Protein AF-T1AH75-F1 (afdb_monomer)

Organism: NCBI:txid410659

Structure (mmCIF, N/CA/C/O backbone):
data_AF-T1AH75-F1
#
_entry.id   AF-T1AH75-F1
#
loop_
_atom_site.group_PDB
_atom_site.id
_atom_site.type_symbol
_atom_site.label_atom_id
_atom_site.label_alt_id
_atom_site.label_comp_id
_atom_site.label_asym_id
_atom_site.label_entity_id
_atom_site.label_seq_id
_atom_site.pdbx_PDB_ins_code
_atom_site.Cartn_x
_atom_site.Cartn_y
_atom_site.Cartn_z
_atom_site.occupancy
_atom_site.B_iso_or_equiv
_atom_site.auth_seq_id
_atom_site.auth_comp_id
_atom_site.auth_asym_id
_atom_site.auth_atom_id
_atom_site.pdbx_PDB_model_num
ATOM 1 N N . GLY A 1 1 ? 5.159 8.830 -3.508 1.00 86.62 1 GLY A N 1
ATOM 2 C CA . GLY A 1 1 ? 5.843 7.703 -2.837 1.00 86.62 1 GLY A CA 1
ATOM 3 C C . GLY A 1 1 ? 6.996 7.198 -3.686 1.00 86.62 1 GLY A C 1
ATOM 4 O O . GLY A 1 1 ? 7.229 7.762 -4.752 1.00 86.62 1 GLY A O 1
ATOM 5 N N . LEU A 1 2 ? 7.694 6.152 -3.239 1.00 95.25 2 LEU A N 1
ATOM 6 C CA . LEU A 1 2 ? 8.862 5.591 -3.939 1.00 95.25 2 LEU A CA 1
ATOM 7 C C . LEU A 1 2 ? 8.531 5.068 -5.344 1.00 95.25 2 LEU A C 1
ATOM 9 O O . LEU A 1 2 ? 9.330 5.257 -6.259 1.00 95.25 2 LEU A O 1
ATOM 13 N N . THR A 1 3 ? 7.318 4.546 -5.558 1.00 96.00 3 THR A N 1
ATOM 14 C CA . THR A 1 3 ? 6.813 4.204 -6.898 1.00 96.00 3 THR A CA 1
ATOM 15 C C . THR A 1 3 ? 6.843 5.410 -7.833 1.00 96.00 3 THR A C 1
ATOM 17 O O . THR A 1 3 ? 7.451 5.337 -8.892 1.00 96.00 3 THR A O 1
ATOM 20 N N . ALA A 1 4 ? 6.267 6.549 -7.427 1.00 95.19 4 ALA A N 1
ATOM 21 C CA . ALA A 1 4 ? 6.227 7.764 -8.248 1.00 95.19 4 ALA A CA 1
ATOM 22 C C . ALA A 1 4 ? 7.633 8.283 -8.598 1.00 95.19 4 ALA A C 1
ATOM 24 O O . ALA A 1 4 ? 7.869 8.716 -9.723 1.00 95.19 4 ALA A O 1
ATOM 25 N N . LEU A 1 5 ? 8.576 8.201 -7.653 1.00 96.56 5 LEU A N 1
ATOM 26 C CA . LEU A 1 5 ? 9.977 8.539 -7.904 1.00 96.56 5 LEU A CA 1
ATOM 27 C C . LEU A 1 5 ? 10.591 7.593 -8.947 1.00 96.56 5 LEU A C 1
ATOM 29 O O . LEU A 1 5 ? 11.171 8.051 -9.928 1.00 96.56 5 LEU A O 1
ATOM 33 N N . SER A 1 6 ? 10.418 6.286 -8.758 1.00 96.50 6 SER A N 1
ATOM 34 C CA . SER A 1 6 ? 11.057 5.245 -9.571 1.00 96.50 6 SER A CA 1
ATOM 35 C C . SER A 1 6 ? 10.548 5.212 -11.010 1.00 96.50 6 SER A C 1
ATOM 37 O O . SER A 1 6 ? 11.338 5.021 -11.930 1.00 96.50 6 SER A O 1
ATOM 39 N N . VAL A 1 7 ? 9.259 5.481 -11.230 1.00 95.88 7 VAL A N 1
ATOM 40 C CA . VAL A 1 7 ? 8.684 5.567 -12.586 1.00 95.88 7 VAL A CA 1
ATOM 41 C C . VAL A 1 7 ? 9.047 6.874 -13.305 1.00 95.88 7 VAL A C 1
ATOM 43 O O . VAL A 1 7 ? 8.900 6.968 -14.520 1.00 95.88 7 VAL A O 1
ATOM 46 N N . SER A 1 8 ? 9.546 7.883 -12.582 1.00 95.69 8 SER A N 1
ATOM 47 C CA . SER A 1 8 ? 9.876 9.200 -13.149 1.00 95.69 8 SER A CA 1
ATOM 48 C C . SER A 1 8 ? 11.346 9.341 -13.548 1.00 95.69 8 SER A C 1
ATOM 50 O O . SER A 1 8 ? 11.672 10.192 -14.375 1.00 95.69 8 SER A O 1
ATOM 52 N N . ILE A 1 9 ? 12.246 8.519 -12.997 1.00 96.19 9 ILE A N 1
ATOM 53 C CA . ILE A 1 9 ? 13.695 8.653 -13.210 1.00 96.19 9 ILE A CA 1
ATOM 54 C C . ILE A 1 9 ? 14.281 7.477 -14.008 1.00 96.19 9 ILE A C 1
ATOM 56 O O . ILE A 1 9 ? 13.769 6.359 -13.922 1.00 96.19 9 ILE A O 1
ATOM 60 N N . PRO A 1 10 ? 15.383 7.679 -14.756 1.00 95.25 10 PRO A N 1
ATOM 61 C CA . PRO A 1 10 ? 16.003 6.611 -15.542 1.00 95.25 10 PRO A CA 1
ATOM 62 C C . PRO A 1 10 ? 16.423 5.392 -14.712 1.00 95.25 10 PRO A C 1
ATOM 64 O O . PRO A 1 10 ? 16.168 4.272 -15.133 1.00 95.25 10 PRO A O 1
ATOM 67 N N . ALA A 1 11 ? 16.996 5.605 -13.522 1.00 92.44 11 ALA A N 1
ATOM 68 C CA . ALA A 1 11 ? 17.501 4.526 -12.667 1.00 92.44 11 ALA A CA 1
ATOM 69 C C . ALA A 1 11 ? 16.411 3.543 -12.198 1.00 92.44 11 ALA A C 1
ATOM 71 O O . ALA A 1 11 ? 16.669 2.349 -12.068 1.00 92.44 11 ALA A O 1
ATOM 72 N N . GLY A 1 12 ? 15.191 4.034 -11.955 1.00 93.62 12 GLY A N 1
ATOM 73 C CA . GLY A 1 12 ? 14.064 3.182 -11.578 1.00 93.62 12 GLY A CA 1
ATOM 74 C C . GLY A 1 12 ? 13.455 2.470 -12.786 1.00 93.62 12 GLY A C 1
ATOM 75 O O . GLY A 1 12 ? 13.184 1.272 -12.715 1.00 93.62 12 GLY A O 1
ATOM 76 N N . LYS A 1 13 ? 13.308 3.178 -13.913 1.00 95.00 13 LYS A N 1
ATOM 77 C CA . LYS A 1 13 ? 12.757 2.617 -15.156 1.00 95.00 13 LYS A CA 1
ATOM 78 C C . LYS A 1 13 ? 13.652 1.562 -15.801 1.00 95.00 13 LYS A C 1
ATOM 80 O O . LYS A 1 13 ? 13.137 0.610 -16.364 1.00 95.00 13 LYS A O 1
ATOM 85 N N . SER A 1 14 ? 14.976 1.696 -15.703 1.00 94.75 14 SER A N 1
ATOM 86 C CA . SER A 1 14 ? 15.920 0.771 -16.347 1.00 94.75 14 SER A CA 1
ATOM 87 C C . SER A 1 14 ? 15.924 -0.642 -15.757 1.00 94.75 14 SER A C 1
ATOM 89 O O . SER A 1 14 ? 16.630 -1.497 -16.278 1.00 94.75 14 SER A O 1
ATOM 91 N N . SER A 1 15 ? 15.209 -0.873 -14.651 1.00 94.56 15 SER A N 1
ATOM 92 C CA . SER A 1 15 ? 15.097 -2.198 -14.027 1.00 94.56 15 SER A CA 1
ATOM 93 C C . SER A 1 15 ? 13.777 -2.908 -14.344 1.00 94.56 15 SER A C 1
ATOM 95 O O . SER A 1 15 ? 13.616 -4.044 -13.905 1.00 94.56 15 SER A O 1
ATOM 97 N N . MET A 1 16 ? 12.838 -2.240 -15.027 1.00 94.88 16 MET A N 1
ATOM 98 C CA . MET A 1 16 ? 11.570 -2.831 -15.473 1.00 94.88 16 MET A CA 1
ATOM 99 C C . MET A 1 16 ? 11.833 -3.736 -16.676 1.00 94.88 16 MET A C 1
ATOM 101 O O . MET A 1 16 ? 12.502 -3.306 -17.617 1.00 94.88 16 MET A O 1
ATOM 105 N N . ASP A 1 17 ? 11.298 -4.953 -16.643 1.00 91.25 17 ASP A N 1
ATOM 106 C CA . ASP A 1 17 ? 11.401 -5.904 -17.759 1.00 91.25 17 ASP A CA 1
ATOM 107 C C . ASP A 1 17 ? 10.196 -5.778 -18.699 1.00 91.25 17 ASP A C 1
ATOM 109 O O . ASP A 1 17 ? 10.322 -5.903 -19.915 1.00 91.25 17 ASP A O 1
ATOM 113 N N . ASN A 1 18 ? 9.033 -5.415 -18.147 1.00 92.44 18 ASN A N 1
ATOM 114 C CA . ASN A 1 18 ? 7.814 -5.211 -18.917 1.00 92.44 18 ASN A CA 1
ATOM 115 C C . ASN A 1 18 ? 7.536 -3.717 -19.169 1.00 92.44 18 ASN A C 1
ATOM 117 O O . ASN A 1 18 ? 7.614 -2.904 -18.24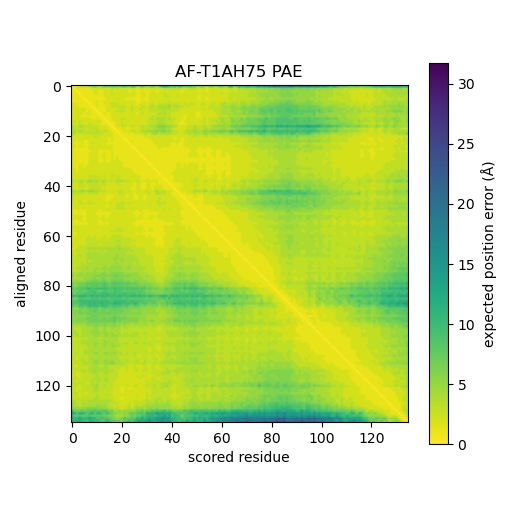4 1.00 92.44 18 ASN A O 1
ATOM 121 N N . PRO A 1 19 ? 7.168 -3.315 -20.398 1.00 90.75 19 PRO A N 1
ATOM 122 C CA . PRO A 1 19 ? 6.720 -1.956 -20.681 1.00 90.75 19 PRO A CA 1
ATOM 123 C C . PRO A 1 19 ? 5.275 -1.709 -20.211 1.00 90.75 19 PRO A C 1
ATOM 125 O O . PRO A 1 19 ? 4.544 -2.605 -19.784 1.00 90.75 19 PRO A O 1
ATOM 128 N N . GLY A 1 20 ? 4.842 -0.450 -20.306 1.00 91.94 20 GLY A N 1
ATOM 129 C CA . GLY A 1 20 ? 3.438 -0.082 -20.126 1.00 91.94 20 GLY A CA 1
ATOM 130 C C . GLY A 1 20 ? 2.890 -0.286 -18.699 1.00 91.94 20 GLY A C 1
ATOM 131 O O . GLY A 1 20 ? 3.627 -0.151 -17.717 1.00 91.94 20 GLY A O 1
ATOM 132 N N . PRO A 1 21 ? 1.578 -0.566 -18.563 1.00 95.19 21 PRO A N 1
ATOM 133 C CA . PRO A 1 21 ? 0.904 -0.735 -17.273 1.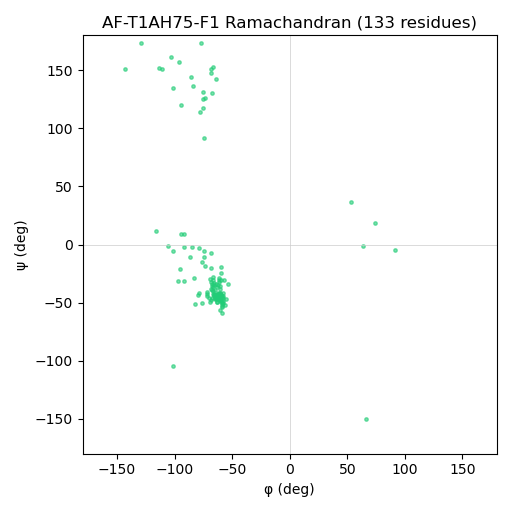00 95.19 21 PRO A CA 1
ATOM 134 C C . PRO A 1 21 ? 1.477 -1.868 -16.409 1.00 95.19 21 PRO A C 1
ATOM 136 O O . PRO A 1 21 ? 1.474 -1.756 -15.181 1.00 95.19 21 PRO A O 1
ATOM 139 N N . HIS A 1 22 ? 2.007 -2.927 -17.031 1.00 95.62 22 HIS A N 1
ATOM 140 C CA . HIS A 1 22 ? 2.600 -4.050 -16.306 1.00 95.62 22 HIS A CA 1
ATOM 141 C C . HIS A 1 22 ? 3.893 -3.633 -15.598 1.00 95.62 22 HIS A C 1
ATOM 143 O O . HIS A 1 22 ? 4.023 -3.839 -14.394 1.00 95.62 22 HIS A O 1
ATOM 149 N N . GLY A 1 23 ? 4.800 -2.934 -16.291 1.00 95.44 23 GLY A N 1
ATOM 150 C CA . GLY A 1 23 ? 6.018 -2.385 -15.680 1.00 95.44 23 GLY A CA 1
ATOM 151 C C . GLY A 1 23 ? 5.739 -1.391 -14.552 1.00 95.44 23 GLY A C 1
ATOM 152 O O . GLY A 1 23 ? 6.430 -1.363 -13.531 1.00 95.44 23 GLY A O 1
ATOM 153 N N . PHE A 1 24 ? 4.669 -0.598 -14.681 1.00 96.00 24 PHE A N 1
ATOM 154 C CA . PHE A 1 24 ? 4.190 0.230 -13.572 1.00 96.00 24 PHE A CA 1
ATOM 155 C C . PHE A 1 24 ? 3.808 -0.625 -12.353 1.00 96.00 24 PHE A C 1
ATOM 157 O O . PHE A 1 24 ? 4.194 -0.295 -11.226 1.00 96.00 24 PHE A O 1
ATOM 164 N N . MET A 1 25 ? 3.087 -1.729 -12.569 1.00 96.25 25 MET A N 1
ATOM 165 C CA . MET A 1 25 ? 2.694 -2.649 -11.504 1.00 96.25 25 MET A CA 1
ATOM 166 C C . MET A 1 25 ? 3.868 -3.382 -10.878 1.00 96.25 25 MET A C 1
ATOM 168 O O . MET A 1 25 ? 3.872 -3.534 -9.662 1.00 96.25 25 MET A O 1
ATOM 172 N N . GLU A 1 26 ? 4.885 -3.758 -11.645 1.00 96.56 26 GLU A N 1
ATOM 173 C CA . GLU A 1 26 ? 6.107 -4.356 -11.109 1.00 96.56 26 GLU A CA 1
ATOM 174 C C . GLU A 1 26 ? 6.758 -3.457 -10.049 1.00 96.56 26 GLU A C 1
ATOM 176 O O . GLU A 1 26 ? 7.089 -3.903 -8.946 1.00 96.56 26 GLU A O 1
ATOM 181 N N . VAL A 1 27 ? 6.875 -2.160 -10.349 1.00 97.50 27 VAL A N 1
ATOM 182 C CA . VAL A 1 27 ? 7.440 -1.168 -9.427 1.00 97.50 27 VAL A CA 1
ATOM 183 C C . VAL A 1 27 ? 6.505 -0.872 -8.264 1.00 97.50 27 VAL A C 1
ATOM 185 O O . VAL A 1 27 ? 6.951 -0.796 -7.117 1.00 97.50 27 VAL A O 1
ATOM 188 N N . LEU A 1 28 ? 5.207 -0.692 -8.525 1.00 96.88 28 LEU A N 1
ATOM 189 C CA . LEU A 1 28 ? 4.228 -0.467 -7.465 1.00 96.88 28 LEU A CA 1
ATOM 190 C C . LEU A 1 28 ? 4.208 -1.640 -6.484 1.00 96.88 28 LEU A C 1
ATOM 192 O O . LEU A 1 28 ? 4.233 -1.421 -5.276 1.00 96.88 28 LEU A O 1
ATOM 196 N N . TYR A 1 29 ? 4.182 -2.867 -6.998 1.00 96.75 29 TYR A N 1
ATOM 197 C CA . TYR A 1 29 ? 4.106 -4.080 -6.203 1.00 96.75 29 TYR A CA 1
ATOM 198 C C . TYR A 1 29 ? 5.376 -4.304 -5.385 1.00 96.75 29 TYR A C 1
ATOM 200 O O . TYR A 1 29 ? 5.273 -4.675 -4.219 1.00 96.75 29 TYR A O 1
ATOM 208 N N . ALA A 1 30 ? 6.562 -4.026 -5.939 1.00 97.50 30 ALA A N 1
ATOM 209 C CA . ALA A 1 30 ? 7.818 -4.135 -5.199 1.00 97.50 30 ALA A CA 1
ATOM 210 C C . ALA A 1 30 ? 7.828 -3.247 -3.941 1.00 97.50 30 ALA A C 1
ATOM 212 O O . ALA A 1 30 ? 8.104 -3.733 -2.843 1.00 97.50 30 ALA A O 1
ATOM 213 N N . PHE A 1 31 ? 7.449 -1.971 -4.075 1.00 97.56 31 PHE A N 1
ATOM 214 C CA . PHE A 1 31 ? 7.362 -1.063 -2.926 1.00 97.56 31 PHE A CA 1
ATOM 215 C C . PHE A 1 31 ? 6.173 -1.385 -2.016 1.00 97.56 31 PHE A C 1
ATOM 217 O O . PHE A 1 31 ? 6.327 -1.411 -0.802 1.00 97.56 31 PHE A O 1
ATOM 224 N N . ALA A 1 32 ? 4.998 -1.722 -2.557 1.00 96.50 32 ALA A N 1
ATOM 225 C CA . ALA A 1 32 ? 3.847 -2.110 -1.737 1.00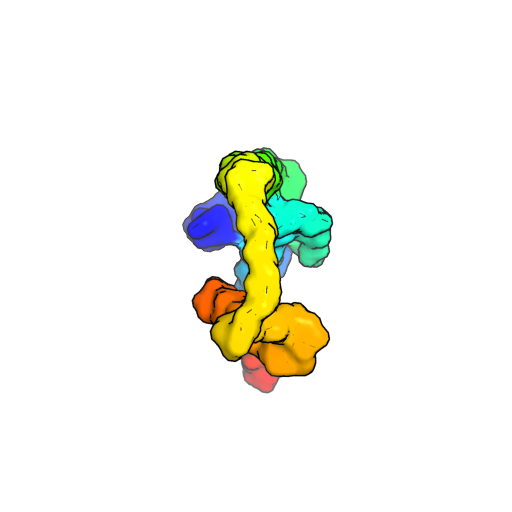 96.50 32 ALA A CA 1
ATOM 226 C C . ALA A 1 32 ? 4.140 -3.359 -0.887 1.00 96.50 32 ALA A C 1
ATOM 228 O O . ALA A 1 32 ? 3.797 -3.399 0.294 1.00 96.50 32 ALA A O 1
ATOM 229 N N . SER A 1 33 ? 4.813 -4.358 -1.462 1.00 97.50 33 SER A N 1
ATOM 230 C CA . SER A 1 33 ? 5.242 -5.573 -0.765 1.00 97.50 33 SER A CA 1
ATOM 231 C C . SER A 1 33 ? 6.303 -5.276 0.296 1.00 97.50 33 SER A C 1
ATOM 233 O O . SER A 1 33 ? 6.194 -5.775 1.420 1.00 97.50 33 SER A O 1
ATOM 235 N N . GLY A 1 34 ? 7.283 -4.421 -0.021 1.00 97.69 34 GLY A N 1
ATOM 236 C CA . GLY A 1 34 ? 8.286 -3.944 0.934 1.00 97.69 34 GLY A CA 1
ATOM 237 C C . GLY A 1 34 ? 7.660 -3.182 2.106 1.00 97.69 34 GLY A C 1
ATOM 238 O O . GLY A 1 34 ? 7.919 -3.504 3.262 1.00 97.69 34 GLY A O 1
ATOM 239 N N . ASN A 1 35 ? 6.758 -2.242 1.819 1.00 96.88 35 ASN A N 1
ATOM 240 C CA . ASN A 1 35 ? 6.017 -1.461 2.809 1.00 96.88 35 ASN A CA 1
ATOM 241 C C . ASN A 1 35 ? 5.131 -2.337 3.705 1.00 96.88 35 ASN A C 1
ATOM 243 O O . ASN A 1 35 ? 5.087 -2.184 4.921 1.00 96.88 35 ASN A O 1
ATOM 247 N N . ALA A 1 36 ? 4.440 -3.311 3.116 1.00 96.75 36 ALA A N 1
ATOM 248 C CA . ALA A 1 36 ? 3.624 -4.255 3.868 1.00 96.75 36 ALA A CA 1
ATOM 249 C C . ALA A 1 36 ? 4.462 -5.309 4.611 1.00 96.75 36 ALA A C 1
ATOM 251 O O . ALA A 1 36 ? 3.904 -6.101 5.369 1.00 96.75 36 ALA A O 1
ATOM 252 N N . ASN A 1 37 ? 5.786 -5.330 4.414 1.00 97.44 37 ASN A N 1
ATOM 253 C CA . ASN A 1 37 ? 6.685 -6.362 4.924 1.00 97.44 37 ASN A CA 1
ATOM 254 C C . ASN A 1 37 ? 6.232 -7.785 4.523 1.00 97.44 37 ASN A C 1
ATOM 256 O O . ASN A 1 37 ? 6.338 -8.718 5.317 1.00 97.44 37 ASN A O 1
ATOM 260 N N . ASN A 1 38 ? 5.691 -7.937 3.308 1.00 97.81 38 ASN A N 1
ATOM 261 C CA . ASN A 1 38 ? 5.165 -9.199 2.779 1.00 97.81 38 ASN A CA 1
ATOM 262 C C . ASN A 1 38 ? 6.292 -10.077 2.209 1.00 97.81 38 ASN A C 1
ATOM 264 O O . ASN A 1 38 ? 6.424 -11.238 2.587 1.00 97.81 38 ASN A O 1
ATOM 268 N N . GLY A 1 39 ? 7.122 -9.511 1.327 1.00 94.62 39 GLY A N 1
ATOM 269 C CA . GLY A 1 39 ? 8.248 -10.212 0.698 1.00 94.62 39 GLY A CA 1
ATOM 270 C C . GLY A 1 39 ? 7.926 -10.896 -0.635 1.00 94.62 39 GLY A C 1
ATOM 271 O O . GLY A 1 39 ? 8.837 -11.380 -1.299 1.00 94.62 39 GLY A O 1
ATOM 272 N N . SER A 1 40 ? 6.663 -10.900 -1.069 1.00 97.50 40 SER A N 1
ATOM 273 C CA . SER A 1 40 ? 6.283 -11.339 -2.420 1.00 97.50 40 SER A CA 1
ATOM 274 C C . SER A 1 40 ? 6.824 -10.391 -3.501 1.00 97.50 40 SER A C 1
ATOM 276 O O . SER A 1 40 ? 6.965 -9.190 -3.259 1.00 97.50 40 SER A O 1
ATOM 278 N N . ALA A 1 41 ? 7.058 -10.899 -4.714 1.00 94.94 41 ALA A N 1
ATOM 279 C CA . ALA A 1 41 ? 7.482 -10.107 -5.872 1.00 94.94 41 ALA A CA 1
ATOM 280 C C . ALA A 1 41 ? 6.834 -10.620 -7.168 1.00 94.94 41 ALA A C 1
ATOM 282 O O . ALA A 1 41 ? 6.584 -11.816 -7.296 1.00 94.94 41 ALA A O 1
ATOM 283 N N . MET A 1 42 ? 6.618 -9.727 -8.145 1.00 94.56 42 MET A N 1
ATOM 284 C CA . MET A 1 42 ? 6.199 -10.112 -9.508 1.00 94.56 42 MET A CA 1
ATOM 285 C C . MET A 1 42 ? 7.346 -10.727 -10.328 1.00 94.56 42 MET A C 1
ATOM 287 O O . MET A 1 42 ? 7.109 -11.291 -11.386 1.00 94.56 42 MET A O 1
ATOM 291 N N . ALA A 1 43 ? 8.581 -10.630 -9.826 1.00 91.94 43 ALA A N 1
ATOM 292 C CA . ALA A 1 43 ? 9.799 -11.239 -10.366 1.00 91.94 43 ALA A CA 1
ATOM 293 C C . ALA A 1 43 ? 10.266 -10.789 -11.767 1.00 91.94 43 ALA A C 1
ATOM 295 O O . ALA A 1 43 ? 11.339 -11.219 -12.175 1.00 91.94 43 ALA A O 1
ATOM 296 N N . GLY A 1 44 ? 9.553 -9.892 -12.458 1.00 92.94 44 GLY A N 1
ATOM 297 C CA . GLY A 1 44 ? 10.078 -9.219 -13.656 1.00 92.94 44 GLY A CA 1
ATOM 298 C C . GLY A 1 44 ? 10.964 -8.000 -13.348 1.00 92.94 44 GLY A C 1
ATOM 299 O O . GLY A 1 44 ? 11.929 -7.735 -14.052 1.00 92.94 44 GLY A O 1
ATOM 300 N N . LEU A 1 45 ? 10.747 -7.301 -12.226 1.00 96.75 45 LEU A N 1
ATOM 301 C CA . LEU A 1 45 ? 11.599 -6.172 -11.821 1.00 96.75 45 LEU A CA 1
ATOM 302 C C . LEU A 1 45 ? 12.971 -6.631 -11.303 1.00 96.75 45 LEU A C 1
ATOM 304 O O . LEU A 1 45 ? 13.048 -7.356 -10.305 1.00 96.75 45 LEU A O 1
ATOM 308 N N . ASN A 1 46 ? 14.064 -6.109 -11.867 1.00 96.38 46 ASN A N 1
ATOM 309 C CA . ASN A 1 46 ? 15.402 -6.323 -11.311 1.00 96.38 46 ASN A CA 1
ATOM 310 C C . ASN A 1 46 ? 15.636 -5.480 -10.043 1.00 96.38 46 ASN A C 1
ATOM 312 O O . ASN A 1 46 ? 16.133 -4.350 -10.077 1.00 96.38 46 ASN A O 1
ATOM 316 N N . VAL A 1 47 ? 15.327 -6.071 -8.891 1.00 95.50 47 VAL A N 1
ATOM 317 C CA . VAL A 1 47 ? 15.507 -5.445 -7.572 1.00 95.50 47 VAL A CA 1
ATOM 318 C C . VAL A 1 47 ? 16.916 -5.600 -6.990 1.00 95.50 47 VAL A C 1
ATOM 320 O O . VAL A 1 47 ? 17.199 -5.052 -5.927 1.00 95.50 47 VAL A O 1
ATOM 323 N N . SER A 1 48 ? 17.823 -6.306 -7.672 1.00 95.38 48 SER A N 1
ATOM 324 C CA . SER A 1 48 ? 19.211 -6.499 -7.220 1.00 95.38 48 SER A CA 1
ATOM 325 C C . SER A 1 48 ? 20.113 -5.293 -7.494 1.00 95.38 48 SER A C 1
ATOM 327 O O . SER A 1 48 ? 21.281 -5.290 -7.106 1.00 95.38 48 SER A O 1
ATOM 329 N N . THR A 1 49 ? 19.597 -4.251 -8.149 1.00 96.56 49 THR A N 1
ATOM 330 C CA . THR A 1 49 ? 20.327 -2.993 -8.319 1.00 96.56 49 THR A CA 1
ATOM 331 C C . THR A 1 49 ? 20.490 -2.276 -6.973 1.00 96.56 49 THR A C 1
ATOM 333 O O . THR A 1 49 ? 19.582 -2.329 -6.138 1.00 96.56 49 THR A O 1
ATOM 336 N N . PRO A 1 50 ? 21.592 -1.529 -6.749 1.00 96.94 50 PRO A N 1
ATOM 337 C CA . PRO A 1 50 ? 21.743 -0.727 -5.534 1.00 96.94 50 PRO A CA 1
ATOM 338 C C . PRO A 1 50 ? 20.564 0.226 -5.298 1.00 96.94 50 PRO A C 1
ATOM 340 O O . PRO A 1 50 ? 20.169 0.439 -4.157 1.00 96.94 50 PRO A O 1
ATOM 343 N N . TYR A 1 51 ? 19.968 0.756 -6.372 1.00 97.12 51 TYR A N 1
ATOM 344 C CA . TYR A 1 51 ? 18.799 1.630 -6.305 1.00 97.12 51 TYR A CA 1
ATOM 345 C C . TYR A 1 51 ? 17.601 0.955 -5.618 1.00 97.12 51 TYR A C 1
ATOM 347 O O . TYR A 1 51 ? 17.130 1.442 -4.590 1.00 97.12 51 TYR A O 1
ATOM 355 N N . TYR A 1 52 ? 17.127 -0.175 -6.151 1.00 97.69 52 TYR A N 1
ATOM 356 C CA . TYR A 1 52 ? 15.958 -0.860 -5.597 1.00 97.69 52 TYR A CA 1
ATOM 357 C C . TYR A 1 52 ? 16.264 -1.534 -4.262 1.00 97.69 52 TYR A C 1
ATOM 359 O O . TYR A 1 52 ? 15.475 -1.393 -3.331 1.00 97.69 52 TYR A O 1
ATOM 367 N N . ALA A 1 53 ? 17.419 -2.193 -4.132 1.00 97.44 53 ALA A N 1
ATOM 368 C CA . ALA A 1 53 ? 17.802 -2.871 -2.897 1.00 97.44 53 ALA A CA 1
ATOM 369 C C . ALA A 1 53 ? 17.843 -1.905 -1.700 1.00 97.44 53 ALA A C 1
ATOM 371 O O . ALA A 1 53 ? 17.299 -2.212 -0.638 1.00 97.44 53 ALA A O 1
ATOM 372 N N . ILE A 1 54 ? 18.431 -0.714 -1.873 1.00 97.69 54 ILE A N 1
ATOM 373 C CA . ILE A 1 54 ? 18.495 0.293 -0.807 1.00 97.69 54 ILE A CA 1
ATOM 374 C C . ILE A 1 54 ? 17.107 0.864 -0.521 1.00 97.69 54 ILE A C 1
ATOM 376 O O . ILE A 1 54 ? 16.710 0.916 0.640 1.00 97.69 54 ILE A O 1
ATOM 380 N N . LEU A 1 55 ? 16.356 1.291 -1.542 1.00 97.88 55 LEU A N 1
ATOM 381 C CA . LEU A 1 55 ? 15.064 1.946 -1.319 1.00 97.88 55 LEU A CA 1
ATOM 382 C C . LEU A 1 55 ? 14.024 1.006 -0.703 1.00 97.88 55 LEU A C 1
ATOM 384 O O . LEU A 1 55 ? 13.342 1.408 0.237 1.00 97.88 55 LEU A O 1
ATOM 388 N N . ILE A 1 56 ? 13.939 -0.239 -1.178 1.00 97.94 56 ILE A N 1
ATOM 389 C CA . ILE A 1 56 ? 13.050 -1.255 -0.602 1.00 97.94 56 ILE A CA 1
ATOM 390 C C . ILE A 1 56 ? 13.505 -1.592 0.822 1.00 97.94 56 ILE A C 1
ATOM 392 O O . ILE A 1 56 ? 12.679 -1.631 1.729 1.00 97.94 56 ILE A O 1
ATOM 396 N N . GLY A 1 57 ? 14.811 -1.762 1.060 1.00 97.75 57 GLY A N 1
ATOM 397 C CA . GLY A 1 57 ? 15.338 -2.021 2.404 1.00 97.75 57 GLY A CA 1
ATOM 398 C C . GLY A 1 57 ? 15.020 -0.897 3.397 1.00 97.75 57 GLY A C 1
ATOM 399 O O . GLY A 1 57 ? 14.582 -1.155 4.519 1.00 97.75 57 GLY A O 1
ATOM 400 N N . VAL A 1 58 ? 15.171 0.360 2.974 1.00 97.69 58 VAL A N 1
ATOM 401 C CA . VAL A 1 58 ? 14.787 1.541 3.761 1.00 97.69 58 VAL A CA 1
ATOM 402 C C . VAL A 1 58 ? 13.283 1.544 4.033 1.00 97.69 58 VAL A C 1
ATOM 404 O O . VAL A 1 58 ? 12.866 1.744 5.174 1.00 97.69 58 VAL A O 1
ATOM 407 N N . GLU A 1 59 ? 12.462 1.286 3.016 1.00 97.06 59 GLU A N 1
ATOM 408 C CA . GLU A 1 59 ? 11.011 1.215 3.170 1.00 97.06 59 GLU A CA 1
ATOM 409 C C . GLU A 1 59 ? 10.581 0.122 4.153 1.00 97.06 59 GLU A C 1
ATOM 411 O O . GLU A 1 59 ? 9.726 0.374 5.003 1.00 97.06 59 GLU A O 1
ATOM 416 N N . MET A 1 60 ? 11.203 -1.056 4.109 1.00 98.06 60 MET A N 1
ATOM 417 C CA . MET A 1 60 ? 10.949 -2.141 5.059 1.00 98.06 60 MET A CA 1
ATOM 418 C C . MET A 1 60 ? 11.291 -1.722 6.493 1.00 98.06 60 MET A C 1
ATOM 420 O O . MET A 1 60 ? 10.482 -1.906 7.396 1.00 98.06 60 MET A O 1
ATOM 424 N N . ILE A 1 61 ? 12.449 -1.093 6.724 1.00 97.94 61 ILE A N 1
ATOM 425 C CA . ILE A 1 61 ? 12.839 -0.630 8.068 1.00 97.94 61 ILE A CA 1
ATOM 426 C C . ILE A 1 61 ? 11.802 0.356 8.615 1.00 97.94 61 ILE A C 1
ATOM 428 O O . ILE A 1 61 ? 11.299 0.184 9.729 1.00 97.94 61 ILE A O 1
ATOM 432 N N . PHE A 1 62 ? 11.446 1.379 7.837 1.00 97.44 62 PHE A N 1
ATOM 433 C CA . PHE A 1 62 ? 10.501 2.388 8.305 1.00 97.44 62 PHE A CA 1
ATOM 434 C C . PHE A 1 62 ? 9.096 1.821 8.478 1.00 97.44 62 PHE A C 1
ATOM 436 O O . PHE A 1 62 ? 8.485 2.035 9.521 1.00 97.44 62 PHE A O 1
ATOM 443 N N . SER A 1 63 ? 8.592 1.063 7.512 1.00 96.88 63 SER A N 1
ATOM 444 C CA . SER A 1 63 ? 7.256 0.471 7.600 1.00 96.88 63 SER A CA 1
ATOM 445 C C . SER A 1 63 ? 7.137 -0.586 8.700 1.00 96.88 63 SER A C 1
ATOM 447 O O . SER A 1 63 ? 6.062 -0.749 9.271 1.00 96.88 63 SER A O 1
ATOM 449 N N . ARG A 1 64 ? 8.232 -1.270 9.060 1.00 96.81 64 ARG A N 1
ATOM 450 C CA . ARG A 1 64 ? 8.240 -2.241 10.155 1.00 96.81 64 ARG A CA 1
ATOM 451 C C . ARG A 1 64 ? 8.247 -1.572 11.518 1.00 96.81 64 ARG A C 1
ATOM 453 O O . ARG A 1 64 ? 7.468 -1.962 12.380 1.00 96.81 64 ARG A O 1
ATOM 460 N N . PHE A 1 65 ? 9.153 -0.621 11.742 1.00 97.56 65 PHE A N 1
ATOM 461 C CA . PHE A 1 65 ? 9.428 -0.113 13.089 1.00 97.56 65 PHE A CA 1
ATOM 462 C C . PHE A 1 65 ? 8.685 1.178 13.422 1.00 97.56 65 PHE A C 1
ATOM 464 O O . PHE A 1 65 ? 8.306 1.373 14.576 1.00 97.56 65 PHE A O 1
ATOM 471 N N . LEU A 1 66 ? 8.426 2.047 12.441 1.00 97.38 66 LEU A N 1
ATOM 472 C CA . LEU A 1 66 ? 7.755 3.319 12.701 1.00 97.38 66 LEU A CA 1
ATOM 473 C C . LEU A 1 66 ? 6.313 3.124 13.204 1.00 97.38 66 LEU A C 1
ATOM 475 O O . LEU A 1 66 ? 5.974 3.763 14.199 1.00 97.38 66 LEU A O 1
ATOM 479 N N . PRO A 1 67 ? 5.480 2.219 12.639 1.00 96.88 67 PRO A N 1
ATOM 480 C CA . PRO A 1 67 ? 4.134 1.960 13.162 1.00 96.88 67 PRO A CA 1
ATOM 481 C C . PRO A 1 67 ? 4.116 1.281 14.538 1.00 96.88 67 PRO A C 1
ATOM 483 O O . PRO A 1 67 ? 3.121 1.387 15.256 1.00 96.88 67 PRO A O 1
ATOM 486 N N . LEU A 1 68 ? 5.208 0.621 14.949 1.00 97.62 68 LEU A N 1
ATOM 487 C CA . LEU A 1 68 ? 5.297 0.012 16.280 1.00 97.62 68 LEU A CA 1
ATOM 488 C C . LEU A 1 68 ? 5.364 1.061 17.392 1.00 97.62 68 LEU A C 1
ATOM 490 O O . LEU A 1 68 ? 4.875 0.801 18.488 1.00 97.62 68 LEU A O 1
ATOM 494 N N . LEU A 1 69 ? 5.915 2.249 17.126 1.00 97.56 69 LEU A N 1
ATOM 495 C CA . LEU A 1 69 ? 5.999 3.320 18.121 1.00 97.56 69 LEU A CA 1
ATOM 496 C C . LEU A 1 69 ? 4.612 3.777 18.617 1.00 97.56 69 LEU A C 1
ATOM 498 O O . LEU A 1 69 ? 4.365 3.690 19.825 1.00 97.56 69 LEU A O 1
ATOM 502 N N . PRO A 1 70 ? 3.670 4.213 17.751 1.00 97.56 70 PRO A N 1
ATOM 503 C CA . PRO A 1 70 ? 2.324 4.552 18.197 1.00 97.56 70 PRO A CA 1
ATOM 504 C C . PRO A 1 70 ? 1.552 3.324 18.693 1.00 97.56 70 PRO A C 1
ATOM 506 O O . PRO A 1 70 ? 0.745 3.468 19.608 1.00 97.56 70 PRO A O 1
ATOM 509 N N . LEU A 1 71 ? 1.815 2.120 18.164 1.00 97.88 71 LEU A N 1
ATOM 510 C CA . LEU A 1 71 ? 1.178 0.891 18.647 1.00 97.88 71 LEU A CA 1
ATOM 511 C C . LEU A 1 71 ? 1.546 0.596 20.110 1.00 97.88 71 LEU A C 1
ATOM 513 O O . LEU A 1 71 ? 0.663 0.336 20.926 1.00 97.88 71 LEU A O 1
ATOM 517 N N . LEU A 1 72 ? 2.828 0.696 20.466 1.00 98.25 72 LEU A N 1
ATOM 518 C CA . LEU A 1 72 ? 3.312 0.532 21.840 1.00 98.25 72 LEU A CA 1
ATOM 519 C C . LEU A 1 72 ? 2.809 1.653 22.755 1.00 98.25 72 LEU A C 1
ATOM 521 O O . LEU A 1 72 ? 2.394 1.389 23.885 1.00 98.25 72 LEU A O 1
ATOM 525 N N . ALA A 1 73 ? 2.783 2.897 22.269 1.00 97.88 73 ALA A N 1
ATOM 526 C CA . ALA A 1 73 ? 2.221 4.020 23.016 1.00 97.88 73 ALA A CA 1
ATOM 527 C C . ALA A 1 73 ? 0.723 3.815 23.309 1.00 97.88 73 ALA A C 1
ATOM 529 O O . ALA A 1 73 ? 0.265 4.038 24.435 1.00 97.88 73 ALA A O 1
ATOM 530 N N . MET A 1 74 ? -0.035 3.337 22.319 1.00 98.31 74 MET A N 1
ATOM 531 C CA . MET A 1 74 ? -1.444 2.982 22.460 1.00 98.31 74 MET A CA 1
ATOM 532 C C . MET A 1 74 ? -1.626 1.822 23.441 1.00 98.31 74 MET A C 1
ATOM 534 O O . MET A 1 74 ? -2.454 1.934 24.341 1.00 98.31 74 MET A O 1
ATOM 538 N N . ALA A 1 75 ? -0.822 0.761 23.344 1.00 98.12 75 ALA A N 1
ATOM 539 C CA . ALA A 1 75 ? -0.854 -0.357 24.284 1.00 98.12 75 ALA A CA 1
ATOM 540 C C . ALA A 1 75 ? -0.607 0.110 25.729 1.00 98.12 75 ALA A C 1
ATOM 542 O O . ALA A 1 75 ? -1.384 -0.216 26.624 1.00 98.12 75 ALA A O 1
ATOM 543 N N . GLY A 1 76 ? 0.404 0.955 25.956 1.00 98.00 76 GLY A N 1
ATOM 544 C CA . GLY A 1 76 ? 0.670 1.540 27.272 1.00 98.00 76 GLY A CA 1
ATOM 545 C C . GLY A 1 76 ? -0.466 2.441 27.774 1.00 98.00 76 GLY A C 1
ATOM 546 O O . GLY A 1 76 ? -0.776 2.443 28.964 1.00 98.00 76 GLY A O 1
ATOM 547 N N . SER A 1 77 ? -1.116 3.193 26.880 1.00 98.06 77 SER A N 1
ATOM 548 C CA . SER A 1 77 ? -2.296 4.005 27.204 1.00 98.06 77 SER A CA 1
ATOM 549 C C . SER A 1 77 ? -3.498 3.147 27.604 1.00 98.06 77 SER A C 1
ATOM 551 O O . SER A 1 77 ? -4.152 3.439 28.606 1.00 98.06 77 SER A O 1
ATOM 553 N N . LEU A 1 78 ? -3.767 2.071 26.860 1.00 97.81 78 LEU A N 1
ATOM 554 C CA . LEU A 1 78 ? -4.861 1.138 27.124 1.00 97.81 78 LEU A CA 1
ATOM 555 C C . LEU A 1 78 ? -4.627 0.326 28.402 1.00 97.81 78 LEU A C 1
ATOM 557 O O . LEU A 1 78 ? -5.561 0.166 29.178 1.00 97.81 78 LEU A O 1
ATOM 561 N N . ALA A 1 79 ? -3.389 -0.093 28.681 1.00 97.44 79 ALA A N 1
ATOM 562 C CA . ALA A 1 79 ? -3.038 -0.849 29.887 1.00 97.44 79 ALA A CA 1
ATOM 563 C C . ALA A 1 79 ? -3.341 -0.097 31.197 1.00 97.44 79 ALA A C 1
ATOM 565 O O . ALA A 1 79 ? -3.535 -0.716 32.239 1.00 97.44 79 ALA A O 1
ATOM 566 N N . ARG A 1 80 ? -3.394 1.241 31.159 1.00 97.44 80 ARG A N 1
ATOM 567 C CA . ARG A 1 80 ? -3.756 2.077 32.317 1.00 97.44 80 ARG A CA 1
ATOM 568 C C . ARG A 1 80 ? -5.263 2.303 32.465 1.00 97.44 80 ARG A C 1
ATOM 570 O O . ARG A 1 80 ? -5.689 2.869 33.471 1.00 97.44 80 ARG A O 1
ATOM 577 N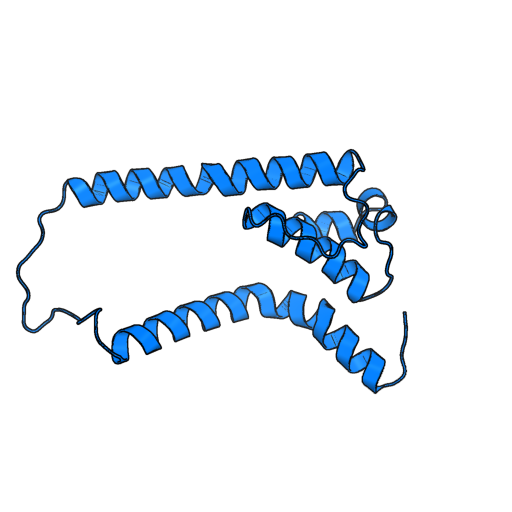 N . LYS A 1 81 ? -6.076 1.933 31.472 1.00 97.19 81 LYS A N 1
ATOM 578 C CA . LYS A 1 81 ? -7.533 2.117 31.511 1.00 97.19 81 LYS A CA 1
ATOM 579 C C . LYS A 1 81 ? -8.188 0.932 32.214 1.00 97.19 81 LYS A C 1
ATOM 581 O O . LYS A 1 81 ? -7.757 -0.206 32.076 1.00 97.19 81 LYS A O 1
ATOM 586 N N . LYS A 1 82 ? -9.260 1.206 32.959 1.00 96.06 82 LYS A N 1
ATOM 587 C CA . LYS A 1 82 ? -10.106 0.160 33.539 1.00 96.06 82 LYS A CA 1
ATOM 588 C C . LYS A 1 82 ? -11.121 -0.303 32.499 1.00 96.06 82 LYS A C 1
ATOM 590 O O . LYS A 1 82 ? -11.741 0.533 31.842 1.00 96.06 82 LYS A O 1
ATOM 595 N N . THR A 1 83 ? -11.318 -1.610 32.392 1.00 95.19 83 THR A N 1
ATOM 596 C CA . THR A 1 83 ? -12.444 -2.183 31.648 1.00 95.19 83 THR A CA 1
ATOM 597 C C . THR A 1 83 ? -13.743 -1.845 32.377 1.00 95.19 83 THR A C 1
ATOM 599 O O . THR A 1 83 ? -13.832 -2.015 33.593 1.00 95.19 83 THR A O 1
ATOM 602 N N . LEU A 1 84 ? -14.730 -1.329 31.645 1.00 95.25 84 LEU A N 1
ATOM 603 C CA . LEU A 1 84 ? -16.054 -1.008 32.178 1.00 95.25 84 LEU A CA 1
ATOM 604 C C . LEU A 1 84 ? -17.031 -2.158 31.9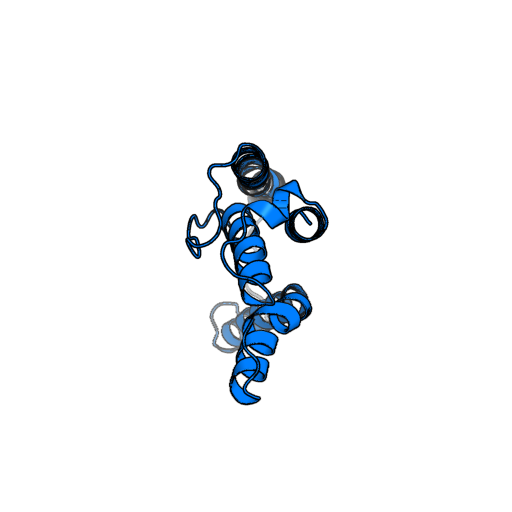21 1.00 95.25 84 LEU A C 1
ATOM 606 O O . LEU A 1 84 ? -16.827 -2.958 31.010 1.00 95.25 84 LEU A O 1
ATOM 610 N N . LEU A 1 85 ? -18.090 -2.222 32.728 1.00 95.25 85 LEU A N 1
ATOM 611 C CA . LEU A 1 85 ? -19.194 -3.154 32.512 1.00 95.25 85 LEU A CA 1
ATOM 612 C C . LEU A 1 85 ? -19.983 -2.778 31.254 1.00 95.25 85 LEU A C 1
ATOM 614 O O . LEU A 1 85 ? -20.071 -1.603 30.888 1.00 95.25 85 LEU A O 1
ATOM 618 N N . GLU A 1 86 ? -20.578 -3.782 30.616 1.00 95.44 86 GLU A N 1
ATOM 619 C CA . GLU A 1 86 ? -21.484 -3.565 29.493 1.00 95.44 86 GLU A CA 1
ATOM 620 C C . GLU A 1 86 ? -22.732 -2.793 29.935 1.00 95.44 86 GLU A C 1
ATOM 622 O O . GLU A 1 86 ? -23.270 -2.990 31.026 1.00 95.44 86 GLU A O 1
ATOM 627 N N . THR A 1 87 ? -23.197 -1.902 29.066 1.00 96.25 87 THR A N 1
ATOM 628 C CA . THR A 1 87 ? -24.393 -1.080 29.271 1.00 96.25 87 THR A CA 1
ATOM 629 C C . THR A 1 87 ? -25.306 -1.194 28.055 1.00 96.25 87 THR A C 1
ATOM 631 O O . THR A 1 87 ? -24.918 -1.741 27.023 1.00 96.25 87 THR A O 1
ATOM 634 N N . SER A 1 88 ? -26.506 -0.615 28.126 1.00 95.56 88 SER A N 1
ATOM 635 C CA . SER A 1 88 ? -27.416 -0.534 26.975 1.00 95.56 88 SER A CA 1
ATOM 636 C C . SER A 1 88 ? -26.837 0.231 25.775 1.00 95.56 88 SER A C 1
ATOM 638 O O . SER A 1 88 ? -27.320 0.051 24.661 1.00 95.56 88 SER A O 1
ATOM 640 N N . GLY A 1 89 ? -25.809 1.063 25.981 1.00 94.94 89 GLY A N 1
ATOM 641 C CA . GLY A 1 89 ? -25.098 1.777 24.917 1.00 94.94 89 GLY A CA 1
ATOM 642 C C . GLY A 1 89 ? -23.873 1.043 24.359 1.00 94.94 89 GLY A C 1
ATOM 643 O O . GLY A 1 89 ? -23.224 1.563 23.453 1.00 94.94 89 GLY A O 1
ATOM 644 N N . THR A 1 90 ? -23.514 -0.132 24.888 1.00 96.56 90 THR A N 1
ATOM 645 C CA . THR A 1 90 ? -22.324 -0.871 24.443 1.00 96.56 90 THR A CA 1
ATOM 646 C C . THR A 1 90 ? -22.581 -1.534 23.089 1.00 96.56 90 THR A C 1
ATOM 648 O O . THR A 1 90 ? -23.440 -2.405 22.956 1.00 96.56 90 THR A O 1
ATOM 651 N N . PHE A 1 91 ? -21.816 -1.137 22.071 1.00 96.19 91 PHE A N 1
ATOM 652 C CA . PHE A 1 91 ? -21.892 -1.735 20.741 1.00 96.19 91 PHE A CA 1
ATOM 653 C C . PHE A 1 91 ? -21.215 -3.114 20.718 1.00 96.19 91 PHE A C 1
ATOM 655 O O . PHE A 1 91 ? -20.042 -3.233 21.070 1.00 96.19 91 PHE A O 1
ATOM 662 N N . LYS A 1 92 ? -21.939 -4.151 20.279 1.00 96.50 92 LYS A N 1
ATOM 663 C CA . LYS A 1 92 ? -21.442 -5.535 20.247 1.00 96.50 92 LYS A CA 1
ATOM 664 C C . LYS A 1 92 ? -20.495 -5.789 19.072 1.00 96.50 92 LYS A C 1
ATOM 666 O O . LYS A 1 92 ? -20.921 -5.780 17.914 1.00 96.50 92 LYS A O 1
ATOM 671 N N . THR A 1 93 ? -19.228 -6.066 19.372 1.00 97.19 93 THR A N 1
ATOM 672 C CA . THR A 1 93 ? -18.148 -6.287 18.391 1.00 97.19 93 THR A CA 1
ATOM 673 C C . THR A 1 93 ? -17.953 -7.753 17.983 1.00 97.19 93 THR A C 1
ATOM 675 O O . THR A 1 93 ? -17.002 -8.086 17.286 1.00 97.19 93 THR A O 1
ATOM 678 N N . ASP A 1 94 ? -18.853 -8.642 18.388 1.00 97.00 94 ASP A N 1
ATOM 679 C CA . ASP A 1 94 ? -18.840 -10.088 18.131 1.00 97.00 94 ASP A CA 1
ATOM 680 C C . ASP A 1 94 ? -20.034 -10.549 17.269 1.00 97.00 94 ASP A C 1
ATOM 682 O O . ASP A 1 94 ? -20.305 -11.738 17.123 1.00 97.00 94 ASP A O 1
ATOM 686 N N . THR A 1 95 ? -20.763 -9.601 16.675 1.00 97.88 95 THR A N 1
ATOM 687 C CA . THR A 1 95 ? -21.960 -9.862 15.865 1.00 97.88 95 THR A CA 1
ATOM 688 C C . THR A 1 95 ? -21.685 -9.755 14.367 1.00 97.88 95 THR A C 1
ATOM 690 O O . THR A 1 95 ? -20.748 -9.083 13.931 1.00 97.88 95 THR A O 1
ATOM 693 N N . GLY A 1 96 ? -22.571 -10.337 13.550 1.00 98.38 96 GLY A N 1
ATOM 694 C CA . GLY A 1 96 ? -22.513 -10.188 12.091 1.00 98.38 96 GLY A CA 1
ATOM 695 C C . GLY A 1 96 ? -22.557 -8.726 11.624 1.00 98.38 96 GLY A C 1
ATOM 696 O O . GLY A 1 96 ? -21.910 -8.382 10.639 1.00 98.38 96 GLY A O 1
ATOM 697 N N . LEU A 1 97 ? -23.237 -7.842 12.367 1.00 98.19 97 LEU A N 1
ATOM 698 C CA . LEU A 1 97 ? -23.254 -6.405 12.076 1.00 98.19 97 LEU A CA 1
ATOM 699 C C . LEU A 1 97 ? -21.850 -5.792 12.166 1.00 98.19 97 LEU A C 1
ATOM 701 O O . LEU A 1 97 ? -21.445 -5.062 11.263 1.00 98.19 97 LEU A O 1
ATOM 705 N N . PHE A 1 98 ? -21.098 -6.097 13.228 1.00 98.38 98 PHE A N 1
ATOM 706 C CA . PHE A 1 98 ? -19.730 -5.597 13.368 1.00 98.38 98 PHE A CA 1
ATOM 707 C C . PHE A 1 98 ? -18.810 -6.149 12.279 1.00 98.38 98 PHE A C 1
ATOM 709 O O . PHE A 1 98 ? -18.002 -5.399 11.742 1.00 98.38 98 PHE A O 1
ATOM 716 N N . VAL A 1 99 ? -18.968 -7.422 11.903 1.00 98.44 99 VAL A N 1
ATOM 717 C CA . VAL A 1 99 ? -18.194 -8.026 10.807 1.00 98.44 99 VAL A CA 1
ATOM 718 C C . VAL A 1 99 ? -18.411 -7.262 9.501 1.00 98.44 99 VAL A C 1
ATOM 720 O O . VAL A 1 99 ? -17.441 -6.871 8.855 1.00 98.44 99 VAL A O 1
ATOM 723 N N . VAL A 1 100 ? -19.668 -6.990 9.131 1.00 98.44 100 VAL A N 1
ATOM 724 C CA . VAL A 1 100 ? -19.990 -6.231 7.910 1.00 98.44 100 VAL A CA 1
ATOM 725 C C . VAL A 1 100 ? -19.436 -4.809 7.984 1.00 98.44 100 VAL A C 1
ATOM 727 O O . VAL A 1 100 ? -18.841 -4.337 7.017 1.00 98.44 100 VAL A O 1
ATOM 730 N N . LEU A 1 101 ? -19.580 -4.138 9.131 1.00 98.31 101 LEU A N 1
ATOM 731 C CA . LEU A 1 101 ? -19.056 -2.787 9.333 1.00 98.31 101 LEU A CA 1
ATOM 732 C C . LEU A 1 101 ? -17.526 -2.742 9.187 1.00 98.31 101 LEU A C 1
ATOM 734 O O . LEU A 1 101 ? -16.999 -1.880 8.485 1.00 98.31 101 LEU A O 1
ATOM 738 N N . LEU A 1 102 ? -16.818 -3.680 9.823 1.00 98.19 102 LEU A N 1
ATOM 739 C CA . LEU A 1 102 ? -15.359 -3.756 9.800 1.00 98.19 102 LEU A CA 1
ATOM 740 C C . LEU A 1 102 ? -14.834 -4.056 8.392 1.00 98.19 102 LEU A C 1
ATOM 742 O O . LEU A 1 102 ? -13.934 -3.365 7.916 1.00 98.19 102 LEU A O 1
ATOM 746 N N . LEU A 1 103 ? -15.420 -5.041 7.703 1.00 98.38 103 LEU A N 1
ATOM 747 C CA . LEU A 1 103 ? -15.054 -5.367 6.323 1.00 98.38 103 LEU A CA 1
ATOM 748 C C . LEU A 1 103 ? -15.352 -4.207 5.372 1.00 98.38 103 LEU A C 1
ATOM 750 O O . LEU A 1 103 ? -14.513 -3.872 4.539 1.00 98.38 103 LEU A O 1
ATOM 754 N N . GLY A 1 104 ? -16.510 -3.558 5.520 1.00 98.38 104 GLY A N 1
ATOM 755 C CA . GLY A 1 104 ? -16.874 -2.384 4.730 1.00 98.38 104 GLY A CA 1
ATOM 756 C C . GLY A 1 104 ? -15.866 -1.250 4.897 1.00 98.38 104 GLY A C 1
ATOM 757 O O . GLY A 1 104 ? -15.414 -0.682 3.906 1.00 98.38 104 GLY A O 1
ATOM 758 N N . PHE A 1 105 ? -15.444 -0.973 6.133 1.00 97.88 105 PHE A N 1
ATOM 759 C CA . PHE A 1 105 ? -14.397 0.008 6.411 1.00 97.88 105 PHE A CA 1
ATOM 760 C C . PHE A 1 105 ? -13.056 -0.372 5.764 1.00 97.88 105 PHE A C 1
ATOM 762 O O . PHE A 1 105 ? -12.443 0.468 5.107 1.00 97.88 105 PHE A O 1
ATOM 769 N N . MET A 1 106 ? -12.618 -1.630 5.895 1.00 97.44 106 MET A N 1
ATOM 770 C CA . MET A 1 106 ? -11.371 -2.113 5.289 1.00 97.44 106 MET A CA 1
ATOM 771 C C . MET A 1 106 ? -11.383 -1.991 3.760 1.00 97.44 106 MET A C 1
ATOM 773 O O . MET A 1 106 ? -10.431 -1.467 3.182 1.00 97.44 106 MET A O 1
ATOM 777 N N . ILE A 1 107 ? -12.465 -2.432 3.110 1.00 97.19 107 ILE A N 1
ATOM 778 C CA . ILE A 1 107 ? -12.626 -2.357 1.652 1.00 97.19 107 ILE A CA 1
ATOM 779 C C . ILE A 1 107 ? -12.659 -0.902 1.199 1.00 97.19 107 ILE A C 1
ATOM 781 O O . ILE A 1 107 ? -11.962 -0.551 0.252 1.00 97.19 107 ILE A O 1
ATOM 785 N N . LEU A 1 108 ? -13.431 -0.048 1.873 1.00 97.19 108 LEU A N 1
ATOM 786 C CA . LEU A 1 108 ? -13.536 1.365 1.524 1.00 97.1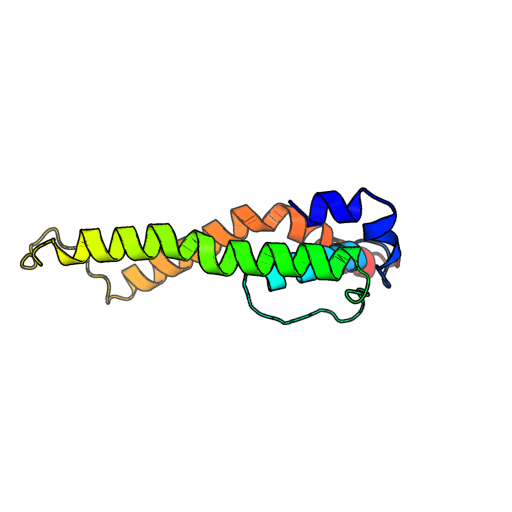9 108 LEU A CA 1
ATOM 787 C C . LEU A 1 108 ? -12.175 2.058 1.631 1.00 97.19 108 LEU A C 1
ATOM 789 O O . LEU A 1 108 ? -11.773 2.770 0.715 1.00 97.19 108 LEU A O 1
ATOM 793 N N . PHE A 1 109 ? -11.449 1.823 2.723 1.00 96.75 109 PHE A N 1
ATOM 794 C CA . PHE A 1 109 ? -10.133 2.414 2.929 1.00 96.75 109 PHE A CA 1
ATOM 795 C C . PHE A 1 109 ? -9.127 1.935 1.871 1.00 96.75 109 PHE A C 1
ATOM 797 O O . PHE A 1 109 ? -8.419 2.750 1.274 1.00 96.75 109 PHE A O 1
ATOM 804 N N . ALA A 1 110 ? -9.102 0.628 1.582 1.00 93.88 110 ALA A N 1
ATOM 805 C CA . ALA A 1 110 ? -8.250 0.058 0.541 1.00 93.88 110 ALA A CA 1
ATOM 806 C C . ALA A 1 110 ? -8.605 0.605 -0.850 1.00 93.88 110 ALA A C 1
ATOM 808 O O . ALA A 1 110 ? -7.716 1.040 -1.579 1.00 93.88 110 ALA A O 1
ATOM 809 N N . ALA A 1 111 ? -9.894 0.649 -1.194 1.00 93.94 111 ALA A N 1
ATOM 810 C CA . ALA A 1 111 ? -10.373 1.180 -2.462 1.00 93.94 111 ALA A CA 1
ATOM 811 C C . ALA A 1 111 ? -9.956 2.644 -2.624 1.00 93.94 111 ALA A C 1
ATOM 813 O O . ALA A 1 111 ? -9.271 2.974 -3.580 1.00 93.94 111 ALA A O 1
ATOM 814 N N . LEU A 1 112 ? -10.260 3.519 -1.665 1.00 96.00 112 LEU A N 1
ATOM 815 C CA . LEU A 1 112 ? -9.911 4.940 -1.771 1.00 96.00 112 LEU A CA 1
ATOM 816 C C . LEU A 1 112 ? -8.396 5.186 -1.863 1.00 96.00 112 LEU A C 1
ATOM 818 O O . LEU A 1 112 ? -7.973 6.137 -2.517 1.00 96.00 112 LEU A O 1
ATOM 822 N N . THR A 1 113 ? -7.580 4.324 -1.253 1.00 93.38 113 THR A N 1
ATOM 823 C CA . THR A 1 113 ? -6.114 4.451 -1.277 1.00 93.38 113 THR A CA 1
ATOM 824 C C . THR A 1 113 ? -5.506 3.946 -2.587 1.00 93.38 113 THR A C 1
ATOM 826 O O . THR A 1 113 ? -4.617 4.588 -3.147 1.00 93.38 113 THR A O 1
ATOM 829 N N . PHE A 1 114 ? -5.973 2.801 -3.091 1.00 92.88 114 PHE A N 1
ATOM 830 C CA . PHE A 1 114 ? -5.354 2.096 -4.219 1.00 92.88 114 PHE A CA 1
ATOM 831 C C . PHE A 1 114 ? -6.125 2.216 -5.537 1.00 92.88 114 PHE A C 1
ATOM 833 O O . PHE A 1 114 ? -5.651 1.726 -6.558 1.00 92.88 114 PHE A O 1
ATOM 840 N N . PHE A 1 115 ? -7.271 2.893 -5.567 1.00 94.38 115 PHE A N 1
ATOM 841 C CA . PHE A 1 115 ? -8.069 3.016 -6.786 1.00 94.38 115 PHE A CA 1
ATOM 842 C C . PHE A 1 115 ? -7.315 3.693 -7.944 1.00 94.38 115 PHE A C 1
ATOM 844 O O . PHE A 1 115 ? -7.261 3.091 -9.017 1.00 94.38 115 PHE A O 1
ATOM 851 N N . PRO A 1 116 ? -6.652 4.858 -7.770 1.00 94.38 116 PRO A N 1
ATOM 852 C CA . PRO A 1 116 ? -5.893 5.465 -8.865 1.00 94.38 116 PRO A CA 1
ATOM 853 C C . PRO A 1 116 ? -4.788 4.562 -9.450 1.00 94.38 116 PRO A C 1
ATOM 855 O O . PRO A 1 116 ? -4.766 4.387 -10.668 1.00 94.38 116 PRO A O 1
ATOM 858 N N . PRO A 1 117 ? -3.889 3.943 -8.653 1.00 94.00 117 PRO A N 1
ATOM 859 C CA . PRO A 1 117 ? -2.875 3.060 -9.221 1.00 94.00 117 PRO A CA 1
ATOM 860 C C . PRO A 1 117 ? -3.452 1.765 -9.814 1.00 94.00 117 PRO A C 1
ATOM 862 O O . PRO A 1 117 ? -2.926 1.288 -10.814 1.00 94.00 117 PRO A O 1
ATOM 865 N N . LEU A 1 118 ? -4.546 1.212 -9.273 1.00 93.44 118 LEU A N 1
ATOM 866 C CA . LEU A 1 118 ? -5.195 0.030 -9.861 1.00 93.44 118 LEU A CA 1
ATOM 867 C C . LEU A 1 118 ? -5.801 0.316 -11.240 1.00 93.44 118 LEU A C 1
ATOM 869 O O . LEU A 1 118 ? -5.788 -0.560 -12.104 1.00 93.44 118 LEU A O 1
ATOM 873 N N . ILE A 1 119 ? -6.289 1.541 -11.465 1.00 95.56 11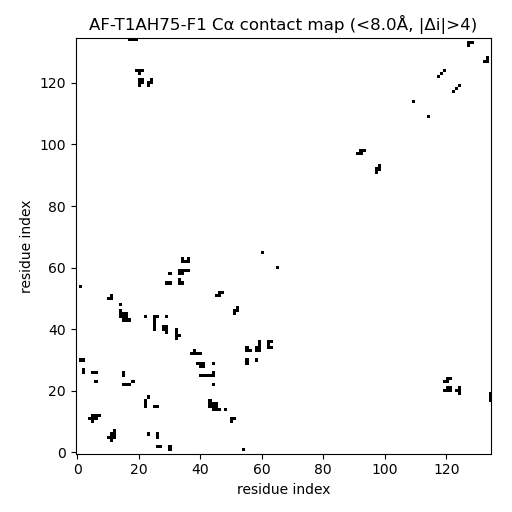9 ILE A N 1
ATOM 874 C CA . ILE A 1 119 ? -6.723 1.983 -12.794 1.00 95.56 119 ILE A CA 1
ATOM 875 C C . ILE A 1 119 ? -5.543 1.992 -13.764 1.00 95.56 119 ILE A C 1
ATOM 877 O O . ILE A 1 119 ? -5.655 1.439 -14.851 1.00 95.56 119 ILE A O 1
ATOM 881 N N . LEU A 1 120 ? -4.422 2.599 -13.370 1.00 94.00 120 LEU A N 1
ATOM 882 C CA . LEU A 1 120 ? -3.257 2.779 -14.243 1.00 94.00 120 LEU A CA 1
ATOM 883 C C . LEU A 1 120 ? -2.461 1.491 -14.500 1.00 94.00 120 LEU A C 1
ATOM 885 O O . LEU A 1 120 ? -1.685 1.450 -15.450 1.00 94.00 120 LEU A O 1
ATOM 889 N N . GLY A 1 121 ? -2.636 0.472 -13.659 1.00 94.19 121 GLY A N 1
ATOM 890 C CA . GLY A 1 121 ? -1.985 -0.829 -13.782 1.00 94.19 121 GLY A CA 1
ATOM 891 C C . GLY A 1 121 ? -2.910 -1.898 -14.374 1.00 94.19 121 GLY A C 1
ATOM 892 O O . GLY A 1 121 ? -3.164 -1.883 -15.578 1.00 94.19 121 GLY A O 1
ATOM 893 N N . PRO A 1 122 ? -3.438 -2.827 -13.555 1.00 94.94 122 PRO A N 1
ATOM 894 C CA . PRO A 1 122 ? -4.105 -4.036 -14.035 1.00 94.94 122 PRO A CA 1
ATOM 895 C C . PRO A 1 122 ? -5.387 -3.761 -14.824 1.00 94.94 122 PRO A C 1
ATOM 897 O O . PRO A 1 122 ? -5.699 -4.498 -15.756 1.00 94.94 122 PRO A O 1
ATOM 900 N N . LEU A 1 123 ? -6.148 -2.717 -14.476 1.00 94.62 123 LEU A N 1
ATOM 901 C CA . LEU A 1 123 ? -7.375 -2.399 -15.209 1.00 94.62 123 LEU A CA 1
ATOM 902 C C . LEU A 1 123 ? -7.056 -1.867 -16.606 1.00 94.62 123 LEU A C 1
ATOM 904 O O . LEU A 1 123 ? -7.647 -2.332 -17.579 1.00 94.62 123 LEU A O 1
ATOM 908 N N . LEU A 1 124 ? -6.106 -0.936 -16.723 1.00 95.31 124 LEU A N 1
ATOM 909 C CA . LEU A 1 124 ? -5.653 -0.442 -18.021 1.00 95.31 124 LEU A CA 1
ATOM 910 C C . LEU A 1 124 ? -5.024 -1.558 -18.856 1.00 95.31 124 LEU A C 1
ATOM 912 O O . LEU A 1 124 ? -5.307 -1.643 -20.048 1.00 95.31 124 LEU A O 1
ATOM 916 N N . GLU A 1 125 ? -4.222 -2.430 -18.248 1.00 93.94 125 GLU A N 1
ATOM 917 C CA . GLU A 1 125 ? -3.642 -3.595 -18.919 1.00 93.94 125 GLU A CA 1
ATOM 918 C C . GLU A 1 125 ? -4.732 -4.512 -19.489 1.00 93.94 125 GLU A C 1
ATOM 920 O O . GLU A 1 125 ? -4.753 -4.787 -20.689 1.00 93.94 125 GLU A O 1
ATOM 925 N N . HIS A 1 126 ? -5.694 -4.914 -18.653 1.00 94.12 126 HIS A N 1
ATOM 926 C CA . HIS A 1 126 ? -6.786 -5.793 -19.059 1.00 94.12 126 HIS A CA 1
ATOM 927 C C . HIS A 1 126 ? -7.633 -5.178 -20.180 1.00 94.12 126 HIS A C 1
ATOM 929 O O . HIS A 1 126 ? -7.925 -5.839 -21.176 1.00 94.12 126 HIS A O 1
ATOM 935 N N . LEU A 1 127 ? -7.988 -3.896 -20.056 1.00 95.12 127 LEU A N 1
ATOM 936 C CA . LEU A 1 127 ? -8.739 -3.184 -21.089 1.00 95.12 127 LEU A CA 1
ATOM 937 C C . LEU A 1 127 ? -7.930 -3.020 -22.381 1.00 95.12 127 LEU A C 1
ATOM 939 O O . LEU A 1 127 ? -8.513 -3.093 -23.458 1.00 95.12 127 LEU A O 1
ATOM 943 N N . SER A 1 128 ? -6.613 -2.827 -22.306 1.00 94.06 128 SER A N 1
ATOM 944 C CA . SER A 1 128 ? -5.748 -2.719 -23.491 1.00 94.06 128 SER A CA 1
ATOM 945 C C . SER A 1 128 ? -5.713 -4.033 -24.268 1.00 94.06 128 SER A C 1
ATOM 947 O O . SER A 1 128 ? -5.947 -4.031 -25.476 1.00 94.06 128 SER A O 1
ATOM 949 N N . ILE A 1 129 ? -5.544 -5.159 -23.564 1.00 93.62 129 ILE A N 1
ATOM 950 C CA . ILE A 1 129 ? -5.566 -6.504 -24.156 1.00 93.62 129 ILE A CA 1
ATOM 951 C C . ILE A 1 129 ? -6.912 -6.775 -24.841 1.00 93.62 129 ILE A C 1
ATOM 953 O O . ILE A 1 129 ? -6.937 -7.263 -25.970 1.00 93.62 129 ILE A O 1
ATOM 957 N N . LEU A 1 130 ? -8.033 -6.406 -24.208 1.00 94.56 130 LEU A N 1
ATOM 958 C CA . LEU A 1 130 ? -9.370 -6.551 -24.801 1.00 94.56 130 LEU A CA 1
ATOM 959 C C . LEU A 1 130 ? -9.551 -5.744 -26.098 1.00 94.56 130 LEU A C 1
ATOM 961 O O . LEU A 1 130 ? -10.315 -6.157 -26.968 1.00 94.56 130 LEU A O 1
ATOM 965 N N . HIS A 1 131 ? -8.843 -4.622 -26.246 1.00 93.56 131 HIS A N 1
ATOM 966 C CA . HIS A 1 131 ? -8.851 -3.795 -27.456 1.00 93.56 131 HIS A CA 1
ATOM 967 C C . HIS A 1 131 ? -7.701 -4.121 -28.428 1.00 93.56 131 HIS A C 1
ATOM 969 O O . HIS A 1 131 ? -7.504 -3.393 -29.400 1.00 93.56 131 HIS A O 1
ATOM 975 N N . GLY A 1 132 ? -6.945 -5.202 -28.196 1.00 90.38 132 GLY A N 1
ATOM 976 C CA . GLY A 1 132 ? -5.855 -5.639 -29.074 1.00 90.38 132 GLY A CA 1
ATOM 977 C C . GLY A 1 132 ? -4.583 -4.788 -28.996 1.00 90.38 132 GLY A C 1
ATOM 978 O O . GLY A 1 132 ? -3.766 -4.837 -29.911 1.00 90.38 132 GLY A O 1
ATOM 979 N N . VAL A 1 133 ? -4.409 -4.005 -27.928 1.00 88.56 133 VAL A N 1
ATOM 980 C CA . VAL A 1 133 ? -3.200 -3.211 -27.674 1.00 88.56 133 VAL A CA 1
ATOM 981 C C . VAL A 1 133 ? -2.255 -4.007 -26.773 1.00 88.56 133 VAL A C 1
ATOM 983 O O . VAL A 1 133 ? -2.610 -4.340 -25.642 1.00 88.56 133 VAL A O 1
ATOM 986 N N . SER A 1 134 ? -1.047 -4.286 -27.267 1.00 80.75 134 SER A N 1
ATOM 987 C CA . SER A 1 134 ? 0.070 -4.844 -26.493 1.00 80.75 134 SER A CA 1
ATOM 988 C C . SER A 1 134 ? 1.178 -3.804 -26.325 1.00 80.75 134 SER A C 1
ATOM 990 O O . SER A 1 134 ? 1.346 -2.939 -27.188 1.00 80.75 134 SER A O 1
ATOM 992 N N . PHE A 1 135 ? 1.926 -3.904 -25.228 1.00 79.12 135 PHE A N 1
ATOM 993 C CA . PHE A 1 135 ? 3.038 -3.011 -24.897 1.00 79.12 135 PHE A CA 1
ATOM 994 C C . PHE A 1 135 ? 4.382 -3.677 -25.166 1.00 79.12 135 PHE A C 1
ATOM 996 O O . PHE A 1 135 ? 4.453 -4.918 -25.026 1.00 79.12 135 PHE A O 1
#

InterPro domains:
  IPR004623 Potassium-transporting ATPase A chain [PF03814] (2-127)
  IPR004623 Potassium-transporting ATPase A chain [PTHR30607] (2-129)

Radius of gyration: 20.5 Å; Cα contacts (8 Å, |Δi|>4): 102; chains: 1; bounding box: 49×20×63 Å

Sequence (135 aa):
GLTALSVSIPAGKSSMDNPGPHGFMEVLYAFASGNANNGSAMAGLNVSTPYYAILIGVEMIFSRFLPLLPLLAMAGSLARKKTLLETSGTFKTDTGLFVVLLLGFMILFAALTFFPPLILGPLLEHLSILHGVSF

Foldseek 3Di:
DVLVVLVVDPVSQVQAQFDFQASSCQSVVLQVCLLVVNPDGPPRGPCVDPSNVVVSPVNNVCSVVVVVVVVVVVVVVVVPDDDDDDDPPDDDCPDPVVVCVVVVVVCVVCCVVCVVSCCRHPVVVVVCVVVVHGD

Mean predicted aligned error: 3.93 Å

pLDDT: mean 95.72, std 2.83, range [79.12, 98.44]

Secondary structure (DSSP, 8-state):
-HHHHHHHSHHHHTT-SS-HHHHHHHHHHHHHHHHTT-----S-S-TTSHHHHHHHHHHHHHHHHTTHHHHHHHHHHHHTSPPPPP-TT---TTSHHHHHHHHHHHHHHHHHHHHHHHIIIIIHHHHHHHTT---

Solvent-accessible surface area (backbone atoms only — not comparable to full-atom values): 7664 Å² total; per-residue (Å²): 106,71,46,62,54,29,74,72,37,69,81,45,48,74,30,44,69,47,58,62,30,58,24,52,37,39,46,41,44,44,46,51,20,24,44,68,67,66,75,63,70,84,77,56,48,56,48,85,41,73,68,45,44,49,53,36,52,51,38,29,52,47,48,61,51,57,61,45,53,61,50,53,51,48,50,58,58,54,72,73,53,79,88,75,82,87,54,98,83,57,81,68,81,87,40,73,68,37,52,53,52,53,50,51,50,53,50,51,54,50,44,75,71,44,44,68,62,44,47,60,11,66,51,43,43,52,54,31,52,77,71,72,49,82,113

Nearest 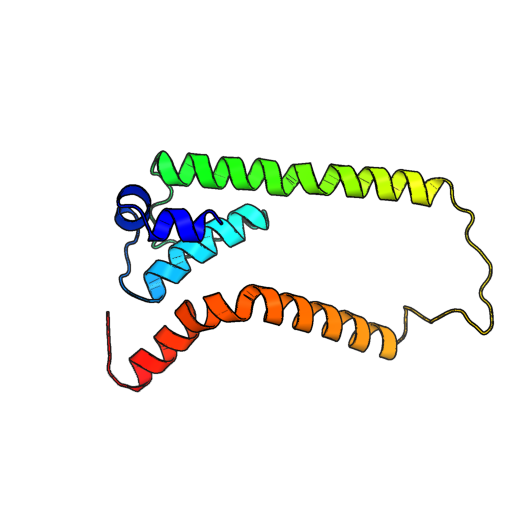PDB structures (foldseek):
  7nnl-assembly1_A  TM=9.822E-01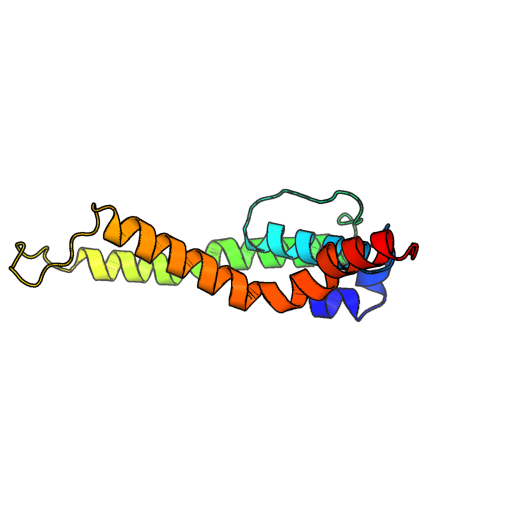  e=9.230E-08  Escherichia coli
  7lc3-assembly1_A  TM=9.827E-01  e=1.500E-07  Escherichia coli K-12
  7nnp-assembly1_A  TM=9.827E-01  e=1.594E-07  Escherichia coli